Protein AF-A0AAD5R7X6-F1 (afdb_monomer_lite)

Radius of gyration: 20.96 Å; chains: 1; bounding box: 30×55×50 Å

pLDDT: mean 70.2, std 16.98, range [35.78, 92.19]

Structure (mmCIF, N/CA/C/O backbone):
data_AF-A0AAD5R7X6-F1
#
_entry.id   AF-A0AAD5R7X6-F1
#
loop_
_atom_site.group_PDB
_atom_site.id
_atom_site.type_symbol
_atom_site.label_atom_id
_atom_site.label_alt_id
_atom_site.label_comp_id
_atom_site.label_asym_id
_atom_site.label_entity_id
_atom_site.label_seq_id
_atom_site.pdbx_PDB_ins_code
_atom_site.Cartn_x
_atom_site.Cartn_y
_atom_site.Cartn_z
_atom_site.occupancy
_atom_site.B_iso_or_equiv
_atom_site.auth_seq_id
_atom_site.auth_comp_id
_atom_site.auth_asym_id
_atom_site.auth_atom_id
_atom_site.pdbx_PDB_model_num
ATOM 1 N N . MET A 1 1 ? 8.207 23.854 -27.777 1.00 45.28 1 MET A N 1
ATOM 2 C CA . MET A 1 1 ? 7.773 23.543 -26.398 1.00 45.28 1 MET A CA 1
ATOM 3 C C . MET A 1 1 ? 8.252 22.142 -26.060 1.00 45.28 1 MET A C 1
ATOM 5 O O . MET A 1 1 ? 8.000 21.260 -26.875 1.00 45.28 1 MET A O 1
ATOM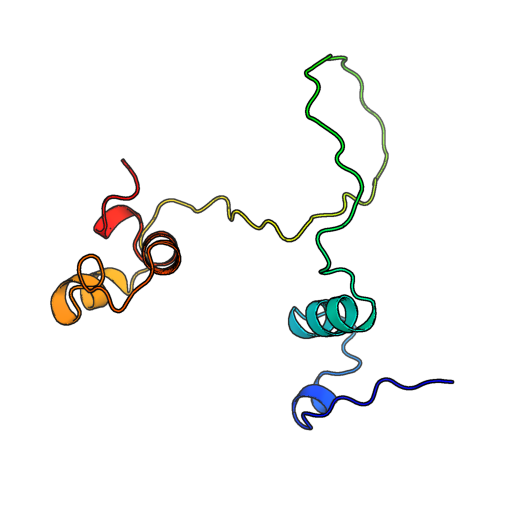 9 N N . PRO A 1 2 ? 8.967 21.926 -24.945 1.00 62.75 2 PRO A N 1
ATOM 10 C CA . PRO A 1 2 ? 9.274 20.574 -24.494 1.00 62.75 2 PRO A CA 1
ATOM 11 C C . PRO A 1 2 ? 7.974 19.883 -24.066 1.00 62.75 2 PRO A C 1
ATOM 13 O O . PRO A 1 2 ? 7.153 20.478 -23.371 1.00 62.75 2 PRO A O 1
ATOM 16 N N . VAL A 1 3 ? 7.776 18.647 -24.517 1.00 69.25 3 VAL A N 1
ATOM 17 C CA . VAL A 1 3 ? 6.632 17.809 -24.145 1.00 69.25 3 VAL A CA 1
ATOM 18 C C . VAL A 1 3 ? 7.134 16.664 -23.275 1.00 69.25 3 VAL A C 1
ATOM 20 O O . VAL A 1 3 ? 8.135 16.027 -23.600 1.00 69.25 3 VAL A O 1
ATOM 23 N N . MET A 1 4 ? 6.462 16.414 -22.153 1.00 68.12 4 MET A N 1
ATOM 24 C CA . MET A 1 4 ? 6.729 15.232 -21.339 1.00 68.12 4 MET A CA 1
ATOM 25 C C . MET A 1 4 ? 6.117 14.027 -22.059 1.00 68.12 4 MET A C 1
ATOM 27 O O . MET A 1 4 ? 4.901 13.971 -22.229 1.00 68.12 4 MET A O 1
ATOM 31 N N . VAL A 1 5 ? 6.949 13.084 -22.503 1.00 75.31 5 VAL A N 1
ATOM 32 C CA . VAL A 1 5 ? 6.497 11.838 -23.138 1.00 75.31 5 VAL A CA 1
ATOM 33 C C . VAL A 1 5 ? 6.710 10.696 -22.148 1.00 75.31 5 VAL A C 1
ATOM 35 O O . VAL A 1 5 ? 7.857 10.326 -21.893 1.00 75.31 5 VAL A O 1
ATOM 38 N N . PRO A 1 6 ? 5.644 10.145 -21.545 1.00 68.00 6 PRO A N 1
ATOM 3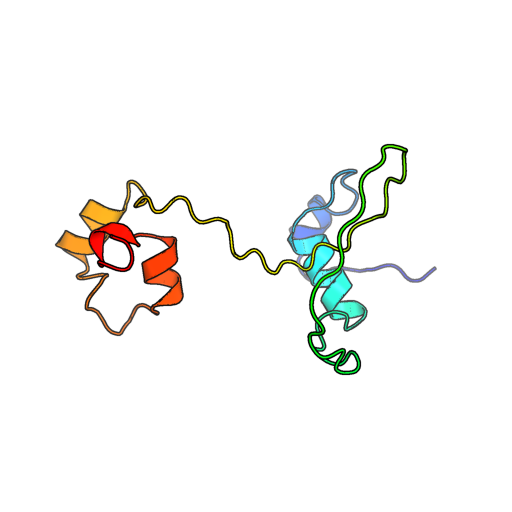9 C CA . PRO A 1 6 ? 5.799 9.049 -20.606 1.00 68.00 6 PRO A CA 1
ATOM 40 C C . PRO A 1 6 ? 6.112 7.729 -21.319 1.00 68.00 6 PRO A C 1
ATOM 42 O O . PRO A 1 6 ? 5.537 7.430 -22.361 1.00 68.00 6 PRO A O 1
ATOM 45 N N . HIS A 1 7 ? 6.991 6.915 -20.730 1.00 75.12 7 HIS A N 1
ATOM 46 C CA . HIS A 1 7 ? 7.403 5.630 -21.310 1.00 75.12 7 HIS A CA 1
ATOM 47 C C . HIS A 1 7 ? 6.315 4.547 -21.264 1.00 75.12 7 HIS A C 1
ATOM 49 O O . HIS A 1 7 ? 6.298 3.668 -22.122 1.00 75.12 7 HIS A O 1
ATOM 55 N N . ASP A 1 8 ? 5.421 4.583 -20.269 1.00 74.38 8 ASP A N 1
ATOM 56 C CA . ASP A 1 8 ? 4.324 3.617 -20.173 1.00 74.38 8 ASP A CA 1
ATOM 57 C C . ASP A 1 8 ? 3.105 4.110 -20.980 1.00 74.38 8 ASP A C 1
ATOM 59 O O . ASP A 1 8 ? 2.500 5.133 -20.629 1.00 74.38 8 ASP A O 1
ATOM 63 N N . PRO A 1 9 ? 2.681 3.384 -22.032 1.00 70.62 9 PRO A N 1
ATOM 64 C CA . PRO A 1 9 ? 1.543 3.780 -22.851 1.00 70.62 9 PRO A CA 1
ATOM 65 C C . PRO A 1 9 ? 0.207 3.782 -22.093 1.00 70.62 9 PRO A C 1
ATOM 67 O O . PRO A 1 9 ? -0.711 4.500 -22.490 1.00 70.62 9 PRO A O 1
ATOM 70 N N . LYS A 1 10 ? 0.064 3.034 -20.987 1.00 67.44 10 LYS A N 1
ATOM 71 C CA . LYS A 1 10 ? -1.153 3.075 -20.151 1.00 67.44 10 LYS A CA 1
ATOM 72 C C . LYS A 1 10 ? -1.309 4.418 -19.455 1.00 67.44 10 LYS A C 1
ATOM 74 O O . LYS A 1 10 ? -2.425 4.903 -19.286 1.00 67.44 10 LYS A O 1
ATOM 79 N N . TYR A 1 11 ? -0.190 5.023 -19.088 1.00 67.25 11 TYR A N 1
ATOM 80 C CA . TYR A 1 11 ? -0.150 6.283 -18.369 1.00 67.25 11 TYR A CA 1
ATOM 81 C C . TYR A 1 11 ? -0.462 7.478 -19.285 1.00 67.25 11 TYR A C 1
ATOM 83 O O . TYR A 1 11 ? -1.081 8.445 -18.843 1.00 67.25 11 TYR A O 1
ATOM 91 N N . MET A 1 12 ? -0.201 7.357 -20.596 1.00 65.81 12 MET A N 1
ATOM 92 C CA . MET A 1 12 ? -0.659 8.331 -21.600 1.00 65.81 12 MET A CA 1
ATOM 93 C C . MET A 1 12 ? -2.184 8.502 -21.634 1.00 65.81 12 MET A C 1
ATOM 95 O O . MET A 1 12 ? -2.669 9.563 -22.008 1.00 65.81 12 MET A O 1
ATOM 99 N N . ARG A 1 13 ? -2.962 7.483 -21.243 1.00 64.94 13 ARG A N 1
ATOM 100 C CA . ARG A 1 13 ? -4.433 7.543 -21.283 1.00 64.94 13 ARG A CA 1
ATOM 101 C C . ARG A 1 13 ? -5.037 8.371 -20.144 1.00 64.94 13 ARG A C 1
ATOM 103 O O . ARG A 1 13 ? -6.175 8.813 -20.254 1.00 64.94 13 ARG A O 1
ATOM 110 N N . THR A 1 14 ? -4.286 8.566 -19.065 1.00 62.66 14 THR A N 1
ATOM 111 C CA . THR A 1 14 ? -4.650 9.410 -17.914 1.00 62.66 14 THR A CA 1
ATOM 112 C C . THR A 1 14 ? -3.963 10.775 -17.931 1.00 62.66 14 THR A C 1
ATOM 114 O O . THR A 1 14 ? -4.364 11.670 -17.188 1.00 62.66 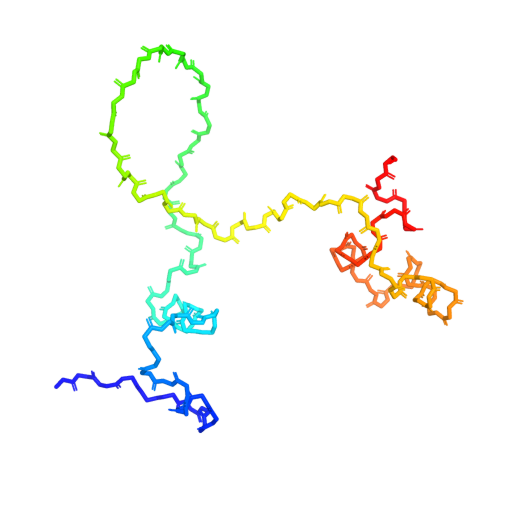14 THR A O 1
ATOM 117 N N . MET A 1 15 ? -2.962 10.954 -18.795 1.00 63.94 15 MET A N 1
ATOM 118 C CA . MET A 1 15 ? -2.303 12.237 -19.027 1.00 63.94 15 MET A CA 1
ATOM 119 C C . MET A 1 15 ? -3.295 13.261 -19.583 1.00 63.94 15 MET A C 1
ATOM 121 O O . MET A 1 15 ? -3.991 13.000 -20.560 1.00 63.94 15 MET A O 1
ATOM 125 N N . GLY A 1 16 ? -3.366 14.431 -18.947 1.00 64.38 16 GLY A N 1
ATOM 126 C CA . GLY A 1 16 ? -4.322 15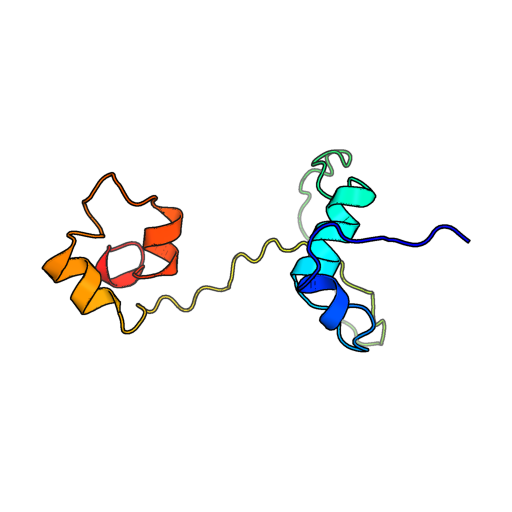.487 -19.303 1.00 64.38 16 GLY A CA 1
ATOM 127 C C . GLY A 1 16 ? -5.636 15.459 -18.515 1.00 64.38 16 GLY A C 1
ATOM 128 O O . GLY A 1 16 ? -6.516 16.276 -18.778 1.00 64.38 16 GLY A O 1
ATOM 129 N N . SER A 1 17 ? -5.776 14.566 -17.528 1.00 72.44 17 SER A N 1
ATOM 130 C CA . SER A 1 17 ? -6.803 14.697 -16.489 1.00 72.44 17 SER A CA 1
ATOM 131 C C . SER A 1 17 ? -6.692 16.064 -15.799 1.00 72.44 17 SER A C 1
ATOM 133 O O . SER A 1 17 ? -5.598 16.505 -15.453 1.00 72.44 17 SER A O 1
ATOM 135 N N . ALA A 1 18 ? -7.829 16.718 -15.540 1.00 75.38 18 ALA A N 1
ATOM 136 C CA . ALA A 1 18 ? -7.866 17.943 -14.732 1.00 75.38 18 ALA A CA 1
ATOM 137 C C . ALA A 1 18 ? -7.497 17.690 -13.253 1.00 75.38 18 ALA A C 1
ATOM 139 O O . ALA A 1 18 ? -7.265 18.630 -12.496 1.00 75.38 18 ALA A O 1
ATOM 140 N N . ILE A 1 19 ? -7.461 16.420 -12.840 1.00 77.69 19 ILE A N 1
ATOM 141 C CA . ILE A 1 19 ? -7.118 15.972 -11.491 1.00 77.69 19 ILE A CA 1
ATOM 142 C C . ILE A 1 19 ? -5.735 15.320 -11.523 1.00 77.69 19 ILE A C 1
ATOM 144 O O . ILE A 1 19 ? -5.506 14.412 -12.323 1.00 77.69 19 ILE A O 1
ATOM 148 N N . LEU A 1 20 ? -4.860 15.752 -10.612 1.00 72.06 20 LEU A N 1
ATOM 149 C CA . LEU A 1 20 ? -3.517 15.204 -10.418 1.00 72.06 20 LEU A CA 1
ATOM 150 C C . LEU A 1 20 ? -3.570 13.893 -9.619 1.00 72.06 20 LEU A C 1
ATOM 152 O O . LEU A 1 20 ? -4.068 13.863 -8.492 1.00 72.06 20 LEU A O 1
ATOM 156 N N . GLY A 1 21 ? -3.034 12.817 -10.190 1.00 73.00 21 GLY A N 1
ATOM 157 C CA . GLY A 1 21 ? -2.823 11.538 -9.519 1.00 73.00 21 GLY A CA 1
ATOM 158 C C . GLY A 1 21 ? -1.470 11.458 -8.802 1.00 73.00 21 GLY A C 1
ATOM 159 O O . GLY A 1 21 ? -0.545 12.226 -9.065 1.00 73.00 21 GLY A O 1
ATOM 160 N N . PHE A 1 22 ? -1.314 10.478 -7.904 1.00 79.75 22 PHE A N 1
ATOM 161 C CA . PHE A 1 22 ? -0.061 10.271 -7.158 1.00 79.75 22 PHE A CA 1
ATOM 162 C C . PHE A 1 22 ? 1.158 10.042 -8.066 1.00 79.75 22 PHE A C 1
ATOM 164 O O . PHE A 1 22 ? 2.246 10.536 -7.771 1.00 79.75 22 PHE A O 1
ATOM 171 N N . TYR A 1 23 ? 0.975 9.318 -9.175 1.00 77.69 23 TYR A N 1
ATOM 172 C CA . TYR A 1 23 ? 2.044 9.061 -10.141 1.00 77.69 23 TYR A CA 1
ATOM 173 C C . TYR A 1 23 ? 2.503 10.339 -10.856 1.00 77.69 23 TYR A C 1
ATOM 175 O O . TYR A 1 23 ? 3.700 10.489 -11.072 1.00 77.69 23 TYR A O 1
ATOM 183 N N . ASP A 1 24 ? 1.601 11.291 -11.124 1.00 75.88 24 ASP A N 1
ATOM 184 C CA . ASP A 1 24 ? 1.939 12.571 -11.772 1.00 75.88 24 ASP A CA 1
ATOM 185 C C . ASP A 1 24 ? 2.887 13.398 -10.909 1.00 75.88 24 ASP A C 1
ATOM 187 O O . ASP A 1 24 ? 3.924 13.876 -11.375 1.00 75.88 24 ASP A O 1
ATOM 191 N N . ILE A 1 25 ? 2.567 13.498 -9.618 1.00 80.50 25 ILE A N 1
ATOM 192 C CA . ILE A 1 25 ? 3.392 14.209 -8.639 1.00 80.50 25 ILE A CA 1
ATOM 193 C C . ILE A 1 25 ? 4.744 13.508 -8.471 1.00 80.50 25 ILE A C 1
ATOM 195 O O . ILE A 1 25 ? 5.779 14.169 -8.437 1.00 80.50 25 ILE A O 1
ATOM 199 N N . LEU A 1 26 ? 4.761 12.173 -8.401 1.00 79.44 26 LEU A N 1
ATOM 200 C CA . LEU A 1 26 ? 6.000 11.410 -8.256 1.00 79.44 26 LEU A CA 1
ATOM 201 C C . LEU A 1 26 ? 6.927 11.586 -9.466 1.00 79.44 26 LEU A C 1
ATOM 203 O O . LEU A 1 26 ? 8.115 11.845 -9.289 1.00 79.44 26 LEU A O 1
ATOM 207 N N . MET A 1 27 ? 6.397 11.478 -10.685 1.00 78.31 27 MET A N 1
ATOM 208 C CA . MET A 1 27 ? 7.187 11.640 -11.908 1.00 78.31 27 MET A CA 1
ATOM 209 C C . MET A 1 27 ? 7.747 13.064 -12.038 1.00 78.31 27 MET A C 1
ATOM 211 O O . MET A 1 27 ? 8.913 13.226 -12.392 1.00 78.31 27 MET A O 1
ATOM 215 N N . MET A 1 28 ? 6.971 14.090 -11.673 1.00 81.50 28 MET A N 1
ATOM 216 C CA . MET A 1 28 ? 7.432 15.486 -11.637 1.00 81.50 28 MET A CA 1
ATOM 217 C C . MET A 1 28 ? 8.520 15.713 -10.582 1.00 81.50 28 MET A C 1
ATOM 219 O O . MET A 1 28 ? 9.563 16.289 -10.887 1.00 81.50 28 MET A O 1
ATOM 223 N N . ASN A 1 29 ? 8.312 15.221 -9.358 1.00 80.12 29 ASN A N 1
ATOM 224 C CA . ASN A 1 29 ? 9.285 15.353 -8.274 1.00 80.12 29 ASN A CA 1
ATOM 225 C C . ASN A 1 29 ? 10.617 14.675 -8.621 1.00 80.12 29 ASN A C 1
ATOM 227 O O . ASN A 1 29 ? 11.671 15.203 -8.282 1.00 80.12 29 ASN A O 1
ATOM 231 N N . MET A 1 30 ? 10.578 13.537 -9.318 1.00 80.94 30 MET A N 1
ATOM 232 C CA . MET A 1 30 ? 11.777 12.860 -9.818 1.00 80.94 30 MET A CA 1
ATOM 233 C C . MET A 1 30 ? 12.445 13.645 -10.954 1.00 80.94 30 MET A C 1
ATOM 235 O O . MET A 1 30 ? 13.666 13.771 -10.971 1.00 80.94 30 MET A O 1
ATOM 239 N N . HIS A 1 31 ? 11.662 14.213 -11.877 1.00 80.75 31 HIS A N 1
ATOM 240 C CA . HIS A 1 31 ? 12.179 14.974 -13.018 1.00 80.75 31 HIS A CA 1
ATOM 241 C C . HIS A 1 31 ? 12.905 16.262 -12.601 1.00 80.75 31 HIS A C 1
ATOM 243 O O . HIS A 1 31 ? 13.943 16.593 -13.168 1.00 80.75 31 HIS A O 1
ATOM 249 N N . TYR A 1 32 ? 12.393 16.952 -11.578 1.00 81.06 32 TYR A N 1
ATOM 250 C CA . TYR A 1 32 ? 12.992 18.171 -11.021 1.00 81.06 32 TYR A CA 1
ATOM 251 C C . TYR A 1 32 ? 13.841 17.924 -9.765 1.00 81.06 32 TYR A C 1
ATOM 253 O O . TYR A 1 32 ? 14.249 18.875 -9.102 1.00 81.06 32 TYR A O 1
ATOM 261 N N . MET A 1 33 ? 14.115 16.656 -9.433 1.00 74.88 33 MET A N 1
ATOM 262 C CA . MET A 1 33 ? 14.955 16.244 -8.298 1.00 74.88 33 MET A CA 1
ATOM 263 C C . MET A 1 33 ? 14.492 16.794 -6.934 1.00 74.88 33 MET A C 1
ATOM 265 O O . MET A 1 33 ? 15.287 16.964 -6.012 1.00 74.88 33 MET A O 1
ATOM 269 N N . CYS A 1 34 ? 13.188 17.019 -6.762 1.00 78.00 34 CYS A N 1
ATOM 270 C CA . CYS A 1 34 ? 12.593 17.499 -5.511 1.00 78.00 34 CYS A CA 1
ATOM 271 C C . CYS A 1 34 ? 12.600 16.449 -4.385 1.00 78.00 34 CYS A C 1
ATOM 273 O O . CYS A 1 34 ? 12.251 16.765 -3.251 1.00 78.00 34 CYS A O 1
ATOM 275 N N . THR A 1 35 ? 12.969 15.200 -4.679 1.00 71.50 35 THR A N 1
ATOM 276 C CA . THR A 1 35 ? 13.129 14.128 -3.683 1.00 71.50 35 THR A CA 1
ATOM 277 C C . THR A 1 35 ? 14.518 14.095 -3.047 1.00 71.50 35 THR A C 1
ATOM 279 O O . THR A 1 35 ? 14.751 13.279 -2.157 1.00 71.50 35 THR A O 1
ATOM 282 N N . ALA A 1 36 ? 15.452 14.945 -3.484 1.00 66.12 36 ALA A N 1
ATOM 283 C CA . ALA A 1 36 ? 16.759 15.051 -2.854 1.00 66.12 36 ALA A CA 1
ATOM 284 C C . ALA A 1 36 ? 16.609 15.704 -1.470 1.00 66.12 36 ALA A C 1
ATOM 286 O O . ALA A 1 36 ? 16.262 16.878 -1.349 1.00 66.12 36 ALA A O 1
ATOM 287 N N . SER A 1 37 ? 16.871 14.938 -0.409 1.00 60.09 37 SER A N 1
ATOM 288 C CA . SER A 1 37 ? 16.999 15.440 0.960 1.00 60.09 37 SER A CA 1
ATOM 289 C C . SER A 1 37 ? 18.270 16.288 1.070 1.00 60.09 37 SER A C 1
ATOM 291 O O . SER A 1 37 ? 19.328 15.803 1.460 1.00 60.09 37 SER A O 1
ATOM 293 N N . GLY A 1 38 ? 18.178 17.541 0.641 1.00 59.38 38 GLY A N 1
ATOM 294 C CA . GLY A 1 38 ? 19.292 18.482 0.595 1.00 59.38 38 GLY A CA 1
ATOM 295 C C . GLY A 1 38 ? 18.796 19.921 0.635 1.00 59.38 38 GLY A C 1
ATOM 296 O O . GLY A 1 38 ? 19.119 20.713 -0.241 1.00 59.38 38 GLY A O 1
ATOM 297 N N . GLY A 1 39 ? 17.961 20.244 1.623 1.00 56.28 39 GLY A N 1
ATOM 298 C CA . GLY A 1 39 ? 17.758 21.622 2.071 1.00 56.28 39 GLY A CA 1
ATOM 299 C C . GLY A 1 39 ? 18.614 21.863 3.318 1.00 56.28 39 GLY A C 1
ATOM 300 O O . GLY A 1 39 ? 18.809 20.911 4.075 1.00 56.28 39 GLY A O 1
ATOM 301 N N . PRO A 1 40 ? 19.155 23.077 3.532 1.00 47.31 40 PRO A N 1
ATOM 302 C CA . PRO A 1 40 ? 19.999 23.362 4.688 1.00 47.31 40 PRO A CA 1
ATOM 303 C C . PRO A 1 40 ? 19.253 23.028 5.984 1.00 47.31 40 PRO A C 1
ATOM 305 O O . PRO A 1 40 ? 18.073 23.356 6.120 1.00 47.31 40 PRO A O 1
ATOM 308 N N . ASP A 1 41 ? 19.952 22.358 6.902 1.00 49.53 41 ASP A N 1
ATOM 309 C CA . ASP A 1 41 ? 19.495 22.051 8.256 1.00 49.53 41 ASP A CA 1
ATOM 310 C C . ASP A 1 41 ? 18.945 23.329 8.904 1.00 49.53 41 ASP A C 1
ATOM 312 O O . ASP A 1 41 ? 19.686 24.276 9.167 1.00 49.53 41 ASP A O 1
ATOM 316 N N . VAL A 1 42 ? 17.629 23.393 9.108 1.00 52.59 42 VAL A N 1
ATOM 317 C CA . VAL A 1 42 ? 17.043 24.368 10.027 1.00 52.59 42 VAL A CA 1
ATOM 318 C C . VAL A 1 42 ? 16.641 23.579 11.255 1.00 52.59 42 VAL A C 1
ATOM 320 O O . VAL A 1 42 ? 15.564 22.986 11.323 1.00 52.59 42 VAL A O 1
ATOM 323 N N . SER A 1 43 ? 17.589 23.549 12.186 1.00 48.75 43 SER A N 1
ATOM 324 C CA . SER A 1 43 ? 17.473 23.014 13.530 1.00 48.75 43 SER A CA 1
ATOM 325 C C . SER A 1 43 ? 16.183 23.469 14.227 1.00 48.75 43 SER A C 1
ATOM 327 O O . SER A 1 43 ? 15.736 24.612 14.094 1.00 48.75 43 SER A O 1
ATOM 329 N N . GLU A 1 44 ? 15.603 22.565 15.016 1.00 60.72 44 GLU A N 1
ATOM 330 C CA . GLU A 1 44 ? 14.547 22.862 15.983 1.00 60.72 44 GLU A CA 1
ATOM 331 C C . GLU A 1 44 ? 14.916 24.064 16.867 1.00 60.72 44 GLU A C 1
ATOM 333 O O . GLU A 1 44 ? 15.938 24.070 17.549 1.00 60.72 44 GLU A O 1
ATOM 338 N N . THR A 1 45 ? 14.045 25.072 16.937 1.00 41.78 45 THR A N 1
ATOM 339 C CA . THR A 1 45 ? 13.976 25.980 18.092 1.00 41.78 45 THR A CA 1
ATOM 340 C C . THR A 1 45 ? 12.518 26.351 18.374 1.00 41.78 45 THR A C 1
ATOM 342 O O . THR A 1 45 ? 11.914 27.211 17.742 1.00 41.78 45 THR A O 1
ATOM 345 N N . THR A 1 46 ? 11.943 25.596 19.306 1.00 51.47 46 THR A N 1
ATOM 346 C CA . THR A 1 46 ? 11.085 26.003 20.430 1.00 51.47 46 THR A CA 1
ATOM 347 C C . THR A 1 46 ? 10.316 27.341 20.360 1.00 51.47 46 THR A C 1
ATOM 349 O O . THR A 1 46 ? 10.877 28.414 20.527 1.00 51.47 46 THR A O 1
ATOM 352 N N . SER A 1 47 ? 8.982 27.215 20.289 1.00 64.31 47 SER A N 1
ATOM 353 C CA . SER A 1 47 ? 7.934 27.928 21.059 1.00 64.31 47 SER A CA 1
ATOM 354 C C . SER A 1 47 ? 7.992 29.458 21.268 1.00 64.31 47 SER A C 1
ATOM 356 O O . SER A 1 47 ? 8.679 29.933 22.167 1.00 64.31 47 SER A O 1
ATOM 358 N N . ALA A 1 48 ? 7.022 30.180 20.681 1.00 44.16 48 ALA A N 1
ATOM 359 C CA . ALA A 1 48 ? 6.280 31.244 21.380 1.00 44.16 48 ALA A CA 1
ATOM 360 C C . ALA A 1 48 ? 4.869 31.466 20.784 1.00 44.16 48 ALA A C 1
ATOM 362 O O . ALA A 1 48 ? 4.676 31.519 19.573 1.00 44.16 48 ALA A O 1
ATOM 363 N N . ARG A 1 49 ? 3.875 31.563 21.676 1.00 62.06 49 ARG A N 1
ATOM 364 C CA . ARG A 1 49 ? 2.430 31.772 21.441 1.00 62.06 49 ARG A CA 1
ATOM 365 C C . ARG A 1 49 ? 2.137 33.218 21.007 1.00 62.06 49 ARG A C 1
ATOM 367 O O . ARG A 1 49 ? 2.843 34.100 21.474 1.00 62.06 49 ARG A O 1
ATOM 374 N N . THR A 1 50 ? 1.046 33.474 20.270 1.00 42.03 50 THR A N 1
ATOM 375 C CA . THR A 1 50 ? 0.106 34.611 20.482 1.00 42.03 50 THR A CA 1
ATOM 376 C C . THR A 1 50 ? -1.144 34.454 19.596 1.00 42.03 50 THR A C 1
ATOM 378 O O . THR A 1 50 ? -1.079 34.033 18.446 1.00 42.03 50 THR A O 1
ATOM 381 N N . SER A 1 51 ? -2.289 34.752 20.203 1.00 52.78 51 SER A N 1
ATOM 382 C CA . SER A 1 51 ? -3.672 34.783 19.716 1.00 52.78 51 SER A CA 1
ATOM 383 C C . SER A 1 51 ? -3.958 35.805 18.604 1.00 52.78 51 SER A C 1
ATOM 385 O O . SER A 1 51 ? -3.461 36.924 18.672 1.00 52.78 51 SER A O 1
ATOM 387 N N . GLY A 1 52 ? -4.877 35.485 17.683 1.00 39.12 52 GLY A N 1
ATOM 388 C CA . GLY A 1 52 ? -5.575 36.474 16.841 1.00 39.12 52 GLY A CA 1
ATOM 389 C C . GLY A 1 52 ? -5.933 35.971 15.430 1.00 39.12 52 GLY A C 1
ATOM 390 O O . GLY A 1 52 ? -5.083 35.352 14.794 1.00 39.12 52 GLY A O 1
ATOM 391 N N . PRO A 1 53 ? -7.168 36.192 14.926 1.00 61.06 53 PRO A N 1
ATOM 392 C CA . PRO A 1 53 ? -7.651 35.655 13.653 1.00 61.06 53 PRO A CA 1
ATOM 393 C C . PRO A 1 53 ? -7.282 36.582 12.487 1.00 61.06 53 PRO A C 1
ATOM 395 O O . PRO A 1 53 ? -7.324 37.795 12.656 1.00 61.06 53 PRO A O 1
ATOM 398 N N . THR A 1 54 ? -6.960 36.033 11.309 1.00 37.31 54 THR A N 1
ATOM 399 C CA . THR A 1 54 ? -7.293 36.569 9.965 1.00 37.31 54 THR A CA 1
ATOM 400 C C . THR A 1 54 ? -6.467 35.871 8.878 1.00 37.31 54 THR A C 1
ATOM 402 O O . THR A 1 54 ? -5.275 35.613 9.011 1.00 37.31 54 THR A O 1
ATOM 405 N N . SER A 1 55 ? -7.191 35.532 7.813 1.00 50.44 55 SER A N 1
ATOM 406 C CA . SER A 1 55 ? -6.822 34.985 6.506 1.00 50.44 55 SER A CA 1
ATOM 407 C C . SER A 1 55 ? -5.350 35.014 6.070 1.00 50.44 55 SER A C 1
ATOM 409 O O . SER A 1 55 ? -4.789 36.064 5.762 1.00 50.44 55 SER A O 1
ATOM 411 N N . ARG A 1 56 ? -4.816 33.816 5.812 1.00 39.88 56 ARG A N 1
ATOM 412 C CA . ARG A 1 56 ? -3.879 33.559 4.709 1.00 39.88 56 ARG A CA 1
ATOM 413 C C . ARG A 1 56 ? -4.037 32.096 4.281 1.00 39.88 56 ARG A C 1
ATOM 415 O O . ARG A 1 56 ? -3.754 31.224 5.105 1.00 39.88 56 ARG A O 1
ATOM 422 N N . PRO A 1 57 ? -4.444 31.763 3.039 1.00 46.50 57 PRO A N 1
ATOM 423 C CA . PRO A 1 57 ? -4.199 30.429 2.517 1.00 46.50 57 PRO A CA 1
ATOM 424 C C . PRO A 1 57 ? -2.708 30.370 2.175 1.00 46.50 57 PRO A C 1
ATOM 426 O O . PRO A 1 57 ? -2.297 30.452 1.022 1.00 46.50 57 PRO A O 1
ATOM 429 N N . THR A 1 58 ? -1.863 30.315 3.208 1.00 41.41 58 THR A N 1
ATOM 430 C CA . THR A 1 58 ? -0.474 29.910 3.032 1.00 41.41 58 THR A CA 1
ATOM 431 C C . THR A 1 58 ? -0.550 28.469 2.581 1.00 41.41 58 THR A C 1
ATOM 433 O O . THR A 1 58 ? -0.914 27.595 3.370 1.00 41.41 58 THR A O 1
ATOM 436 N N . SER A 1 59 ? -0.250 28.267 1.299 1.00 51.94 59 SER A N 1
ATOM 437 C CA . SER A 1 59 ? 0.161 26.999 0.720 1.00 51.94 59 SER A CA 1
ATOM 438 C C . SER A 1 59 ? 1.158 26.357 1.678 1.00 51.94 59 SER A C 1
ATOM 440 O O . SER A 1 59 ? 2.329 26.73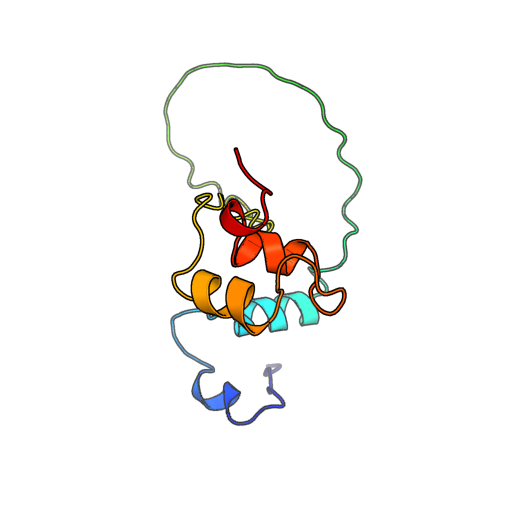3 1.750 1.00 51.94 59 SER A O 1
ATOM 442 N N . ARG A 1 60 ? 0.644 25.481 2.540 1.00 39.97 60 ARG A N 1
ATOM 443 C CA . ARG A 1 60 ? 1.457 24.701 3.452 1.00 39.97 60 ARG A CA 1
ATOM 444 C C . ARG A 1 60 ? 1.907 23.533 2.604 1.00 39.97 60 ARG A C 1
ATOM 446 O O . ARG A 1 60 ? 1.114 22.639 2.317 1.00 39.97 60 ARG A O 1
ATOM 453 N N . LEU A 1 61 ? 3.157 23.628 2.161 1.00 43.94 61 LEU A N 1
ATOM 454 C CA . LEU A 1 61 ? 3.949 22.543 1.615 1.00 43.94 61 LEU A CA 1
ATOM 455 C C . LEU A 1 61 ? 3.771 21.344 2.552 1.00 43.94 61 LEU A C 1
ATOM 457 O O . LEU A 1 61 ? 4.386 21.254 3.612 1.00 43.94 61 LEU A O 1
ATOM 461 N N . THR A 1 62 ? 2.822 20.480 2.214 1.00 35.78 62 THR A N 1
ATOM 462 C CA . THR A 1 62 ? 2.678 19.183 2.849 1.00 35.78 62 THR A CA 1
ATOM 463 C C . THR A 1 62 ? 3.731 18.356 2.157 1.00 35.78 62 THR A C 1
ATOM 465 O O . THR A 1 62 ? 3.531 17.832 1.065 1.00 35.78 62 THR A O 1
ATOM 468 N N . THR A 1 63 ? 4.907 18.299 2.770 1.00 38.62 63 THR A N 1
ATOM 469 C CA . THR A 1 63 ? 5.742 17.118 2.631 1.00 38.62 63 THR A CA 1
ATOM 470 C C . THR A 1 63 ? 4.811 15.900 2.694 1.00 38.62 63 THR A C 1
ATOM 472 O O . THR A 1 63 ? 4.004 15.805 3.625 1.00 38.62 63 THR A O 1
ATOM 475 N N . PRO A 1 64 ? 4.872 14.939 1.758 1.00 37.84 64 PRO A N 1
ATOM 476 C CA . PRO A 1 64 ? 4.280 13.637 1.989 1.00 37.84 64 PRO A CA 1
ATOM 477 C C . PRO A 1 64 ? 5.184 12.863 2.958 1.00 37.84 64 PRO A C 1
ATOM 479 O O . PRO A 1 64 ? 5.506 11.706 2.736 1.00 37.84 64 PRO A O 1
ATOM 482 N N . THR A 1 65 ? 5.533 13.466 4.097 1.00 41.69 65 THR A N 1
ATOM 483 C CA . THR A 1 65 ? 5.536 12.704 5.337 1.00 41.69 65 THR A CA 1
ATOM 484 C C . THR A 1 65 ? 4.068 12.572 5.713 1.00 41.69 65 THR A C 1
ATOM 486 O O . THR A 1 65 ? 3.581 13.166 6.670 1.00 41.69 65 THR A O 1
ATOM 489 N N . THR A 1 66 ? 3.324 11.763 4.957 1.00 42.56 66 THR A N 1
ATOM 490 C CA . THR A 1 66 ? 2.290 10.975 5.607 1.00 42.56 66 THR A CA 1
ATOM 491 C C . THR A 1 66 ? 3.054 10.014 6.507 1.00 42.56 66 THR A C 1
ATOM 493 O O . THR A 1 66 ? 3.286 8.867 6.154 1.00 42.56 66 THR A O 1
ATOM 496 N N . SER A 1 67 ? 3.422 10.479 7.702 1.00 50.81 67 SER A N 1
ATOM 497 C CA . SER A 1 67 ? 2.897 9.763 8.843 1.00 50.81 67 SER A CA 1
ATOM 498 C C . SER A 1 67 ? 1.382 9.868 8.658 1.00 50.81 67 SER A C 1
ATOM 500 O O . SER A 1 67 ? 0.797 10.940 8.861 1.00 50.81 67 SER A O 1
ATOM 502 N N . PRO A 1 68 ? 0.699 8.830 8.127 1.00 52.44 68 PRO A N 1
ATOM 503 C CA . PRO A 1 68 ? -0.729 8.819 8.320 1.00 52.44 68 PRO A CA 1
ATOM 504 C C . PRO A 1 68 ? -0.870 8.910 9.834 1.00 52.44 68 PRO A C 1
ATOM 506 O O . PRO A 1 68 ? -0.168 8.219 10.574 1.00 52.44 68 PRO A O 1
ATOM 509 N N . LYS A 1 69 ? -1.735 9.796 10.311 1.00 54.84 69 LYS A N 1
ATOM 510 C CA . LYS A 1 69 ? -2.329 9.611 11.627 1.00 54.84 69 LYS A CA 1
ATOM 511 C C . LYS A 1 69 ? -3.008 8.245 11.547 1.00 54.84 69 LYS A C 1
ATOM 513 O O . LYS A 1 69 ? -4.150 8.154 11.102 1.00 54.84 69 LYS A O 1
ATOM 518 N N . SER A 1 70 ? -2.251 7.175 11.774 1.00 57.19 70 SER A N 1
ATOM 519 C CA . SER A 1 70 ? -2.712 5.821 11.572 1.00 57.19 70 SER A CA 1
ATOM 520 C C . SER A 1 70 ? -3.708 5.621 12.686 1.00 57.19 70 SER A C 1
ATOM 522 O O . SER A 1 70 ? -3.368 5.567 13.865 1.00 57.19 70 SER A O 1
ATOM 524 N N . SER A 1 71 ? -4.986 5.608 12.312 1.00 67.12 71 SER A N 1
ATOM 525 C CA . SER A 1 71 ? -5.993 4.986 13.149 1.00 67.12 71 SER A CA 1
ATOM 526 C C . SER A 1 71 ? -5.409 3.635 13.527 1.00 67.12 71 SER A C 1
ATOM 528 O O . SER A 1 71 ? -5.140 2.824 12.638 1.00 67.12 71 SER A O 1
ATOM 530 N N . CYS A 1 72 ? -5.094 3.450 14.810 1.00 81.06 72 CYS A N 1
ATOM 531 C CA . CYS A 1 72 ? -4.482 2.213 15.240 1.00 81.06 72 CYS A CA 1
ATOM 532 C C . CYS A 1 72 ? -5.542 1.118 15.278 1.00 81.06 72 CYS A C 1
ATOM 534 O O . CYS A 1 72 ? -6.134 0.795 16.310 1.00 81.06 72 CYS A O 1
ATOM 536 N N . LYS A 1 73 ? -5.826 0.614 14.086 1.00 88.25 73 LYS A N 1
ATOM 537 C CA . LYS A 1 73 ? -6.855 -0.353 13.799 1.00 88.25 73 LYS A CA 1
ATOM 538 C C . LYS A 1 73 ? -6.325 -1.268 12.717 1.00 88.25 73 LYS A C 1
ATOM 540 O O . LYS A 1 73 ? -5.821 -0.817 11.691 1.00 88.25 73 LYS A O 1
ATOM 545 N N . ASP A 1 74 ? -6.481 -2.555 12.958 1.00 90.06 74 ASP A N 1
ATOM 546 C CA . ASP A 1 74 ? -6.139 -3.565 11.976 1.00 90.06 74 ASP A CA 1
ATOM 547 C C . ASP A 1 74 ? -7.041 -3.460 10.749 1.00 90.06 74 ASP A C 1
ATOM 549 O O . ASP A 1 74 ? -8.245 -3.186 10.841 1.00 90.06 74 ASP A O 1
ATOM 553 N N . ARG A 1 75 ? -6.469 -3.733 9.576 1.00 87.25 75 ARG A N 1
ATOM 554 C CA . ARG A 1 75 ? -7.279 -4.007 8.392 1.00 87.25 75 ARG A CA 1
ATOM 555 C C . ARG A 1 75 ? -8.028 -5.326 8.571 1.00 87.25 75 ARG A C 1
ATOM 557 O O . ARG A 1 75 ? -7.545 -6.267 9.192 1.00 87.25 75 ARG A O 1
ATOM 564 N N . ASN A 1 76 ? -9.191 -5.432 7.936 1.00 86.00 76 ASN A N 1
ATOM 565 C CA . ASN A 1 76 ? -10.033 -6.637 7.942 1.00 86.00 76 ASN A CA 1
ATOM 566 C C . ASN A 1 76 ? -9.330 -7.914 7.432 1.00 86.00 76 ASN A C 1
ATOM 568 O O . ASN A 1 76 ? -9.805 -9.017 7.680 1.00 86.00 76 ASN A O 1
ATOM 572 N N . VAL A 1 77 ? -8.209 -7.778 6.723 1.00 87.44 77 VAL A N 1
ATOM 573 C CA . VAL A 1 77 ? -7.390 -8.899 6.250 1.00 87.44 77 VAL A CA 1
ATOM 574 C C . VAL A 1 77 ? -6.492 -9.499 7.340 1.00 87.44 77 VAL A C 1
ATOM 576 O O . VAL A 1 77 ? -6.008 -10.615 7.165 1.00 87.44 77 VAL A O 1
ATOM 579 N N . CYS A 1 78 ? -6.285 -8.813 8.469 1.00 88.88 78 CYS A N 1
ATOM 580 C CA . CYS A 1 78 ? -5.293 -9.204 9.474 1.00 88.88 78 CYS A CA 1
ATOM 581 C C . CYS A 1 78 ? -5.534 -10.564 10.109 1.00 88.88 78 CYS A C 1
ATOM 583 O O . CYS A 1 78 ? -4.572 -11.298 10.286 1.00 88.88 78 CYS A O 1
ATOM 585 N N . THR A 1 79 ? -6.783 -10.957 10.358 1.00 88.12 79 THR A N 1
ATOM 586 C CA . THR A 1 79 ? -7.107 -12.307 10.849 1.00 88.12 79 THR A CA 1
ATOM 587 C C . THR A 1 79 ? -6.517 -13.384 9.941 1.00 88.12 79 THR A C 1
ATOM 589 O O . THR A 1 79 ? -5.785 -14.255 10.400 1.00 88.12 79 THR A O 1
ATOM 592 N N . LYS A 1 80 ? -6.703 -13.256 8.621 1.00 90.62 80 LYS A N 1
ATOM 593 C CA . LYS A 1 80 ? -6.140 -14.204 7.647 1.00 90.62 80 LYS A CA 1
ATOM 594 C C . LYS A 1 80 ? -4.614 -14.132 7.559 1.00 90.62 80 LYS A C 1
ATOM 596 O O . LYS A 1 80 ? -3.978 -15.164 7.365 1.00 90.62 80 LYS A O 1
ATOM 601 N N . LEU A 1 81 ? -4.020 -12.941 7.658 1.00 89.38 81 LEU A N 1
ATOM 602 C CA . LEU A 1 81 ? -2.562 -12.779 7.588 1.00 89.38 81 LEU A CA 1
ATOM 603 C C . LEU A 1 81 ? -1.856 -13.326 8.838 1.00 89.38 81 LEU A C 1
ATOM 605 O O . LEU A 1 81 ? -0.821 -13.981 8.724 1.00 89.38 81 LEU A O 1
ATOM 609 N N . VAL A 1 82 ? -2.410 -13.089 10.023 1.00 89.50 82 VAL A N 1
ATOM 610 C CA . VAL A 1 82 ? -1.820 -13.534 11.289 1.00 89.50 82 VAL A CA 1
ATOM 611 C C . VAL A 1 82 ? -1.942 -15.047 11.434 1.00 89.50 82 VAL A C 1
ATOM 613 O O . VAL A 1 82 ? -0.937 -15.700 11.698 1.00 89.50 82 VAL A O 1
ATOM 616 N N . GLU A 1 83 ? -3.123 -15.615 11.180 1.00 85.25 83 GLU A N 1
ATOM 617 C CA . GLU A 1 83 ? -3.368 -17.050 11.374 1.00 85.25 83 GLU A CA 1
ATOM 618 C C . GLU A 1 83 ? -2.686 -17.925 10.319 1.00 85.25 83 GLU A C 1
ATOM 620 O O . GLU A 1 83 ? -2.112 -18.959 10.646 1.00 85.25 83 GLU A O 1
ATOM 625 N N . LYS A 1 84 ? -2.737 -17.530 9.040 1.00 84.88 84 LYS A N 1
ATOM 626 C CA . LYS A 1 84 ? -2.284 -18.397 7.940 1.00 84.88 84 LYS A CA 1
ATOM 627 C C . LYS A 1 84 ? -0.844 -18.126 7.497 1.00 84.88 84 LYS A C 1
ATOM 629 O O . LYS A 1 84 ? -0.214 -19.018 6.938 1.00 84.88 84 LYS A O 1
ATOM 634 N N . TRP A 1 85 ? -0.324 -16.920 7.728 1.00 84.50 85 TRP A N 1
ATOM 635 C CA . TRP A 1 85 ? 0.974 -16.483 7.192 1.00 84.50 85 TRP A CA 1
ATOM 636 C C . TRP A 1 85 ? 1.959 -16.039 8.274 1.00 84.50 85 TRP A C 1
ATOM 638 O O . TRP A 1 85 ? 3.021 -15.529 7.937 1.00 84.50 85 TRP A O 1
ATOM 648 N N . ASN A 1 86 ? 1.620 -16.195 9.562 1.00 88.50 86 ASN A N 1
ATOM 649 C CA . ASN A 1 86 ? 2.454 -15.746 10.684 1.00 88.50 86 ASN A CA 1
ATOM 650 C C . ASN A 1 86 ? 2.976 -14.309 10.501 1.00 88.50 86 ASN A C 1
ATOM 652 O O . ASN A 1 86 ? 4.107 -13.988 10.862 1.00 88.50 86 ASN A O 1
ATOM 656 N N . PHE A 1 87 ? 2.142 -13.431 9.941 1.00 92.19 87 PHE A N 1
ATOM 657 C CA . PHE A 1 87 ? 2.553 -12.131 9.409 1.00 92.19 87 PHE A CA 1
ATOM 658 C C . PHE A 1 87 ? 3.348 -11.248 10.392 1.00 92.19 87 PHE A C 1
ATOM 660 O O . PHE A 1 87 ? 4.264 -10.536 9.986 1.00 92.19 87 PHE A O 1
ATOM 667 N N . CYS A 1 88 ? 3.051 -11.324 11.692 1.00 89.19 88 CYS A N 1
ATOM 668 C CA . CYS A 1 88 ? 3.747 -10.547 12.721 1.00 89.19 88 CYS A CA 1
ATOM 669 C C . CYS A 1 88 ? 5.127 -11.107 13.115 1.00 89.19 88 CYS A C 1
ATOM 671 O O . CYS A 1 88 ? 5.933 -10.378 13.686 1.00 89.19 88 CYS A O 1
ATOM 673 N N . ARG A 1 89 ? 5.396 -12.392 12.852 1.00 89.19 89 ARG A N 1
ATOM 674 C CA . ARG A 1 89 ? 6.630 -13.093 13.254 1.00 89.19 89 ARG A CA 1
ATOM 675 C C . ARG A 1 89 ? 7.520 -13.474 12.076 1.00 89.19 89 ARG A C 1
ATOM 677 O O . ARG A 1 89 ? 8.712 -13.685 12.269 1.00 89.19 89 ARG A O 1
ATOM 684 N N . ASP A 1 90 ? 6.963 -13.551 10.874 1.00 89.31 90 ASP A N 1
ATOM 685 C CA . ASP A 1 90 ? 7.698 -13.944 9.680 1.00 89.31 90 ASP A CA 1
ATOM 686 C C . ASP A 1 90 ? 8.634 -12.815 9.212 1.00 89.31 90 ASP A C 1
ATOM 688 O O . ASP A 1 90 ? 8.198 -11.693 8.930 1.00 89.31 90 ASP A O 1
ATOM 692 N N . ALA A 1 91 ? 9.933 -13.119 9.130 1.00 87.19 91 ALA A N 1
ATOM 693 C CA . ALA A 1 91 ? 10.995 -12.201 8.712 1.00 87.19 91 ALA A CA 1
ATOM 694 C C . ALA A 1 91 ? 10.832 -11.688 7.271 1.00 87.19 91 ALA A C 1
ATOM 696 O O . ALA A 1 91 ? 11.469 -10.709 6.893 1.00 87.19 91 ALA A O 1
ATOM 697 N N . LYS A 1 92 ? 9.950 -12.306 6.478 1.00 87.69 92 LYS A N 1
ATOM 698 C CA . LYS A 1 92 ? 9.592 -11.850 5.134 1.00 87.69 92 LYS A CA 1
ATOM 699 C C . LYS A 1 92 ? 8.912 -10.475 5.115 1.00 87.69 92 LYS A C 1
ATOM 701 O O . LYS A 1 92 ? 8.921 -9.811 4.079 1.00 87.69 92 LYS A O 1
ATOM 706 N N . TYR A 1 93 ? 8.295 -10.056 6.220 1.00 85.62 93 TYR A N 1
ATOM 707 C CA . TYR A 1 93 ? 7.537 -8.807 6.290 1.00 85.62 93 TYR A CA 1
ATOM 708 C C . TYR A 1 93 ? 8.247 -7.764 7.147 1.00 85.62 93 TYR A C 1
ATOM 710 O O . TYR A 1 93 ? 8.571 -8.025 8.304 1.00 85.62 93 TYR A O 1
ATOM 718 N N . ASP A 1 94 ? 8.430 -6.566 6.593 1.00 85.44 94 ASP A N 1
ATOM 719 C CA . ASP A 1 94 ? 9.050 -5.443 7.296 1.00 85.44 94 ASP A CA 1
ATOM 720 C C . ASP A 1 94 ? 8.109 -4.846 8.357 1.00 85.44 94 ASP A C 1
ATOM 722 O O . ASP A 1 94 ? 6.882 -4.860 8.217 1.00 85.44 94 ASP A O 1
ATOM 726 N N . ASN A 1 95 ? 8.682 -4.277 9.415 1.00 82.12 95 ASN A N 1
ATOM 727 C CA . ASN A 1 95 ? 7.948 -3.687 10.529 1.00 82.12 95 ASN A CA 1
ATOM 728 C C . ASN A 1 95 ? 7.047 -2.528 10.091 1.00 82.12 95 ASN A C 1
ATOM 730 O O . ASN A 1 95 ? 5.970 -2.359 10.658 1.00 82.12 95 ASN A O 1
ATOM 734 N N . GLU A 1 96 ? 7.424 -1.784 9.053 1.00 83.94 96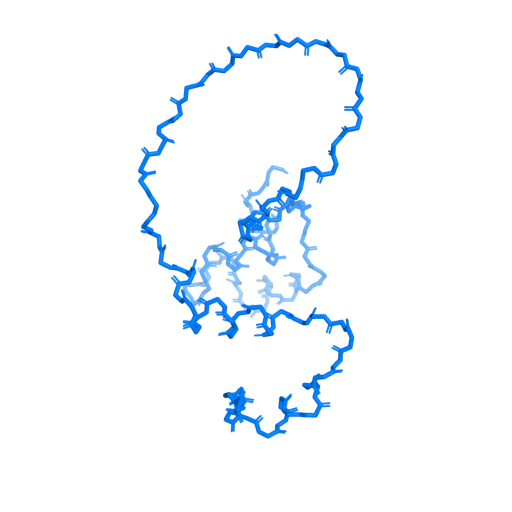 GLU A N 1
ATOM 735 C CA . GLU A 1 96 ? 6.581 -0.722 8.491 1.00 83.94 96 GLU A CA 1
ATOM 736 C C . GLU A 1 96 ? 5.304 -1.284 7.851 1.00 83.94 96 GLU A C 1
ATOM 738 O O . GLU A 1 96 ? 4.200 -0.798 8.105 1.00 83.94 96 GLU A O 1
ATOM 743 N N . LEU A 1 97 ? 5.417 -2.391 7.110 1.00 85.19 97 LEU A N 1
ATOM 744 C CA . LEU A 1 97 ? 4.260 -3.071 6.529 1.00 85.19 97 LEU A CA 1
ATOM 745 C C . LEU A 1 97 ? 3.381 -3.705 7.615 1.00 85.19 97 LEU A C 1
ATOM 747 O O . LEU A 1 97 ? 2.150 -3.673 7.518 1.00 85.19 97 LEU A O 1
ATOM 751 N N . ARG A 1 98 ? 3.999 -4.241 8.674 1.00 87.44 98 ARG A N 1
ATOM 752 C CA . ARG A 1 98 ? 3.274 -4.813 9.815 1.00 87.44 98 ARG A CA 1
ATOM 753 C C . ARG A 1 98 ? 2.461 -3.755 10.562 1.00 87.44 98 ARG A C 1
ATOM 755 O O . ARG A 1 98 ? 1.277 -3.975 10.805 1.00 87.44 98 ARG A O 1
ATOM 762 N N . LYS A 1 99 ? 3.056 -2.590 10.846 1.00 85.81 99 LYS A N 1
ATOM 763 C CA . LYS A 1 99 ? 2.383 -1.434 11.469 1.00 85.81 99 LYS A CA 1
ATOM 764 C C . LYS A 1 99 ? 1.290 -0.839 10.582 1.00 85.81 99 LYS A C 1
ATOM 766 O O . LYS A 1 99 ? 0.305 -0.318 11.091 1.00 85.81 99 LYS A O 1
ATOM 771 N N . PHE A 1 100 ? 1.450 -0.896 9.263 1.00 83.50 100 PHE A N 1
ATOM 772 C CA . PHE A 1 100 ? 0.465 -0.338 8.341 1.00 83.50 100 PHE A CA 1
ATOM 773 C C . PHE A 1 100 ? -0.771 -1.229 8.168 1.00 83.50 100 PHE A C 1
ATOM 775 O O . PHE A 1 100 ? -1.889 -0.728 8.043 1.00 83.50 100 PHE A O 1
ATOM 782 N N . LEU A 1 101 ? -0.584 -2.551 8.129 1.00 89.25 101 LEU A N 1
ATOM 783 C CA . LEU A 1 101 ? -1.685 -3.493 7.929 1.00 89.25 101 LEU A CA 1
ATOM 784 C C . LEU A 1 101 ? -2.331 -3.906 9.251 1.00 89.25 101 LEU A C 1
ATOM 786 O O . LEU A 1 101 ? -3.552 -3.802 9.377 1.00 89.25 101 LEU A O 1
ATOM 790 N N . CYS A 1 102 ? -1.519 -4.377 10.201 1.00 91.62 102 CYS A N 1
ATOM 791 C CA . CYS A 1 102 ? -1.963 -5.062 11.415 1.00 91.62 102 CYS A CA 1
ATOM 792 C C . CYS A 1 102 ? -1.288 -4.522 12.691 1.00 91.62 102 CYS A C 1
ATOM 794 O O . CYS A 1 102 ? -0.666 -5.294 13.430 1.00 91.62 102 CYS A O 1
ATOM 796 N N . PRO A 1 103 ? -1.361 -3.205 12.968 1.00 90.19 103 PRO A N 1
ATOM 797 C CA . PRO A 1 103 ? -0.679 -2.613 14.112 1.00 90.19 103 PRO A CA 1
ATOM 798 C C . PRO A 1 103 ? -1.165 -3.152 15.465 1.00 90.19 103 PRO A C 1
ATOM 800 O O . PRO A 1 103 ? -0.344 -3.319 16.362 1.00 90.19 103 PRO A O 1
ATOM 803 N N . LYS A 1 104 ? -2.457 -3.464 15.633 1.00 90.69 104 LYS A N 1
ATOM 804 C CA . LYS A 1 104 ? -2.997 -4.011 16.889 1.00 90.69 104 LYS A CA 1
ATOM 805 C C . LYS A 1 104 ? -2.698 -5.498 17.021 1.00 90.69 104 LYS A C 1
ATOM 807 O O . LYS A 1 104 ? -2.155 -5.913 18.039 1.00 90.69 104 LYS A O 1
ATOM 812 N N . SER A 1 105 ? -2.973 -6.285 15.982 1.00 89.75 105 SER A N 1
ATOM 813 C CA . SER A 1 105 ? -2.732 -7.735 16.005 1.00 89.75 105 SER A CA 1
ATOM 814 C C . SER A 1 105 ? -1.253 -8.090 16.200 1.00 89.75 105 SER A C 1
ATOM 816 O O . SER A 1 105 ? -0.947 -9.129 16.777 1.00 89.75 105 SER A O 1
ATOM 818 N N . CYS A 1 106 ? -0.332 -7.237 15.737 1.00 89.56 106 CYS A N 1
ATOM 819 C CA . CYS A 1 106 ? 1.104 -7.425 15.944 1.00 89.56 106 CYS A CA 1
ATOM 820 C C . CYS A 1 106 ? 1.660 -6.729 17.202 1.00 89.56 106 CYS A C 1
ATOM 822 O O . CYS A 1 106 ? 2.859 -6.823 17.447 1.00 89.56 106 CYS A O 1
ATOM 824 N N . GLY A 1 107 ? 0.829 -6.042 17.996 1.00 88.94 107 GLY A N 1
ATOM 825 C CA . GLY A 1 107 ? 1.244 -5.422 19.261 1.00 88.94 107 GLY A CA 1
ATOM 826 C C . GLY A 1 107 ? 2.019 -4.105 19.130 1.00 88.94 107 GLY A C 1
ATOM 827 O O . GLY A 1 107 ? 2.720 -3.713 20.056 1.00 88.94 107 GLY A O 1
ATOM 828 N N . PHE A 1 108 ? 1.903 -3.401 18.002 1.00 87.12 108 PHE A N 1
ATOM 829 C CA . PHE A 1 108 ? 2.507 -2.075 17.811 1.00 87.12 108 PHE A CA 1
ATOM 830 C C . PHE A 1 108 ? 1.706 -0.939 18.456 1.00 87.12 108 PHE A C 1
ATOM 832 O O . PHE A 1 108 ? 2.183 0.195 18.487 1.00 87.12 108 PHE A O 1
ATOM 839 N N . CYS A 1 109 ? 0.508 -1.226 18.966 1.00 84.25 109 CYS A N 1
ATOM 840 C CA . CYS A 1 109 ? -0.291 -0.269 19.715 1.00 84.25 109 CYS A CA 1
ATOM 841 C C . CYS A 1 109 ? -0.853 -0.869 21.002 1.00 84.25 109 CYS A C 1
ATOM 843 O O . CYS A 1 109 ? -1.213 -2.049 20.995 1.00 84.25 109 CYS A O 1
ATOM 845 N N . PRO A 1 110 ? -1.005 -0.038 22.048 1.00 71.00 110 PRO A N 1
ATOM 846 C CA . PRO A 1 110 ? -1.757 -0.390 23.245 1.00 71.00 110 PRO A CA 1
ATOM 847 C C . PRO A 1 110 ? -3.260 -0.573 22.963 1.00 71.00 110 PRO A C 1
ATOM 849 O O . PRO A 1 110 ? -3.804 0.005 21.985 1.00 71.00 110 PRO A O 1
#

InterPro domains:
  IPR001506 Peptidase M12A [PS51864] (1-35)
  IPR003582 ShKT domain [PS51670] (72-109)

Foldseek 3Di:
DDDDDDPDPVVVVCPPPPDDDPVNVVVVCVVVVVVPPDDPDPDDDDDDDDDDDDDDPPPDPPDPPPPPPPPQDADPCVVVCCVPPVALPDPVHDPVRCSNHPCVVNVVDD

Organism: Parelaphostrongylus tenuis (NCBI:txid148309)

Sequence (110 aa):
MPVMVPHDPKYMRTMGSAILGFYDILMMNMHYMCTASGGPDVSETTSARTSGPTSRPTSRLTTPTTSPKSSCKDRNVCTKLVEKWNFCRDAKYDNELRKFLCPKSCGFCP

Secondary structure (DSSP, 8-state):
------S-TTGGGTTT-SS--HHHHHHHHHHTTTT---S------------------------S-------S---TTHHHHHHHH-TTT-TTS-HHHHHHH-TTTTTS--